Protein AF-A0A963QS02-F1 (afdb_monomer)

Sequence (72 aa):
ATPLEVCEARDRKGLYVKARAGILKEFTGISDPYEAPEHPEVIIDTRDYTPSEAAQHLLLKLESLGYIRGRM

Structure (mmCIF, N/CA/C/O backbone):
data_AF-A0A963QS02-F1
#
_entry.id   AF-A0A963QS02-F1
#
loop_
_atom_site.group_PDB
_atom_site.id
_atom_site.type_symbol
_atom_site.label_atom_id
_atom_site.label_alt_id
_atom_site.label_comp_id
_atom_site.label_asym_id
_atom_site.label_entity_id
_atom_site.label_seq_id
_atom_site.pdbx_PDB_ins_code
_atom_site.Cartn_x
_atom_site.Cartn_y
_atom_site.Cartn_z
_atom_site.occupancy
_atom_site.B_iso_or_equiv
_atom_site.auth_seq_id
_atom_site.auth_comp_id
_atom_site.auth_asym_id
_atom_site.auth_atom_id
_atom_site.pdbx_PDB_model_num
ATOM 1 N N . ALA A 1 1 ? -5.080 -1.688 -1.613 1.00 90.12 1 ALA A N 1
ATOM 2 C CA . ALA A 1 1 ? -5.594 -2.299 -2.858 1.00 90.12 1 ALA A CA 1
ATOM 3 C C . ALA A 1 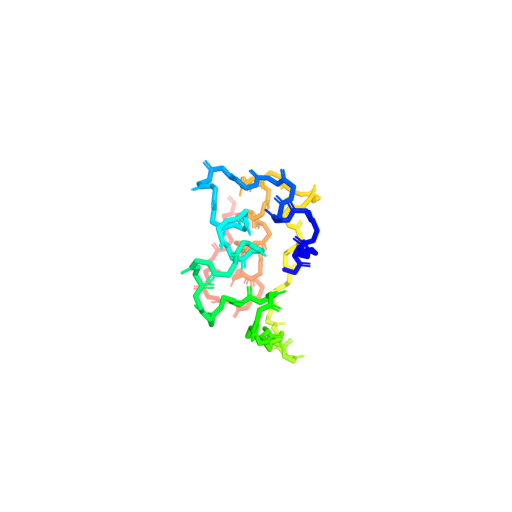1 ? -5.509 -1.373 -4.076 1.00 90.12 1 ALA A C 1
ATOM 5 O O . ALA A 1 1 ? -6.123 -1.658 -5.095 1.00 90.12 1 ALA A O 1
ATOM 6 N N . THR A 1 2 ? -4.739 -0.283 -4.014 1.00 96.62 2 THR A N 1
ATOM 7 C CA . THR A 1 2 ? -4.548 0.596 -5.172 1.00 96.62 2 THR A CA 1
ATOM 8 C C . THR A 1 2 ? -3.847 -0.146 -6.315 1.00 96.62 2 THR A C 1
ATOM 10 O O . THR A 1 2 ? -2.812 -0.762 -6.050 1.00 96.62 2 THR A O 1
ATOM 13 N N . PRO A 1 3 ? -4.370 -0.084 -7.555 1.00 96.94 3 PRO A N 1
ATOM 14 C CA . PRO A 1 3 ? -3.766 -0.740 -8.709 1.00 96.94 3 PRO A CA 1
ATOM 15 C C . PRO A 1 3 ? -2.324 -0.306 -8.953 1.00 96.94 3 PRO A C 1
ATOM 17 O O . PRO A 1 3 ? -1.951 0.848 -8.705 1.00 96.94 3 PRO A O 1
ATOM 20 N N . LEU A 1 4 ? -1.533 -1.244 -9.469 1.00 97.06 4 LEU A N 1
ATOM 21 C CA . LEU A 1 4 ? -0.110 -1.074 -9.732 1.00 97.06 4 LEU A CA 1
ATOM 22 C C . LEU A 1 4 ? 0.163 0.145 -10.616 1.00 97.06 4 LEU A C 1
ATOM 24 O O . LEU A 1 4 ? 1.062 0.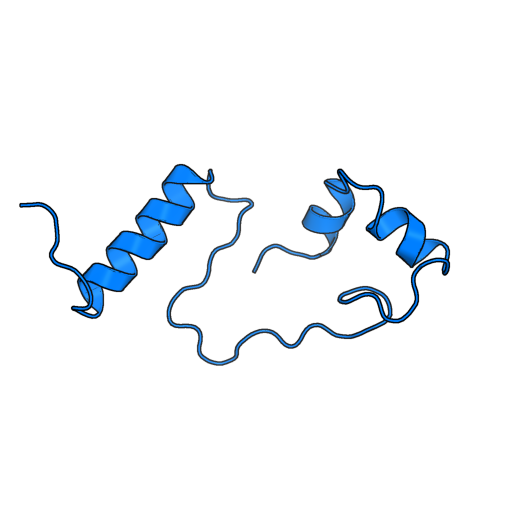926 -10.322 1.00 97.06 4 LEU A O 1
ATOM 28 N N . GLU A 1 5 ? -0.652 0.351 -11.646 1.00 97.31 5 GLU A N 1
ATOM 29 C CA . GLU A 1 5 ? -0.478 1.401 -12.650 1.00 97.31 5 GLU A CA 1
ATOM 30 C C . GLU A 1 5 ? -0.569 2.794 -12.021 1.00 97.31 5 GLU A C 1
ATOM 32 O O . GLU A 1 5 ? 0.123 3.719 -12.439 1.00 97.31 5 GLU A O 1
ATOM 37 N N . VAL A 1 6 ? -1.386 2.954 -10.975 1.00 98.00 6 VAL A N 1
ATOM 38 C CA . VAL A 1 6 ? -1.483 4.223 -10.245 1.00 98.00 6 VAL A CA 1
ATOM 39 C C . VAL A 1 6 ? -0.287 4.427 -9.322 1.00 98.00 6 VAL A C 1
ATOM 41 O O . VAL A 1 6 ? 0.203 5.550 -9.191 1.00 98.00 6 VAL A O 1
ATOM 44 N N . CYS A 1 7 ? 0.204 3.362 -8.691 1.00 97.81 7 CYS A N 1
ATOM 45 C CA . CYS A 1 7 ? 1.430 3.418 -7.900 1.00 97.81 7 CYS A CA 1
ATOM 46 C C . CYS A 1 7 ? 2.643 3.773 -8.777 1.00 97.81 7 CYS A C 1
ATOM 48 O O . CYS A 1 7 ? 3.430 4.643 -8.400 1.00 97.81 7 CYS A O 1
ATOM 50 N N . GLU A 1 8 ? 2.740 3.162 -9.958 1.00 97.81 8 GLU A N 1
ATOM 51 C CA . GLU A 1 8 ? 3.775 3.413 -10.961 1.00 97.81 8 GLU A CA 1
ATOM 52 C C . GLU A 1 8 ? 3.660 4.824 -11.557 1.00 97.81 8 GLU A C 1
ATOM 54 O O . GLU A 1 8 ? 4.654 5.538 -11.622 1.00 97.81 8 GLU A O 1
ATOM 59 N N . ALA A 1 9 ? 2.458 5.305 -11.883 1.00 98.12 9 ALA A N 1
ATOM 60 C CA . ALA A 1 9 ? 2.272 6.674 -12.372 1.00 98.12 9 ALA A CA 1
ATOM 61 C C . ALA A 1 9 ? 2.695 7.745 -11.349 1.00 98.12 9 ALA A C 1
ATOM 63 O O . ALA A 1 9 ? 3.146 8.828 -11.723 1.00 98.12 9 ALA A O 1
ATOM 64 N N . ARG A 1 10 ? 2.553 7.465 -10.046 1.00 97.81 10 ARG A N 1
ATOM 65 C CA . ARG A 1 10 ? 2.935 8.399 -8.976 1.00 97.81 10 ARG A CA 1
ATOM 66 C C . ARG A 1 10 ? 4.447 8.472 -8.744 1.00 97.81 10 ARG A C 1
ATOM 68 O O . ARG A 1 10 ? 4.855 9.442 -8.117 1.00 97.81 10 ARG A O 1
ATOM 75 N N . ASP A 1 11 ? 5.231 7.470 -9.159 1.00 97.81 11 ASP A N 1
ATOM 76 C CA . ASP A 1 11 ? 6.641 7.150 -8.834 1.00 97.81 11 ASP A CA 1
ATOM 77 C C . ASP A 1 11 ? 7.545 8.285 -8.290 1.00 97.81 11 ASP A C 1
ATOM 79 O O . ASP A 1 11 ? 8.558 8.673 -8.873 1.00 97.81 11 ASP A O 1
ATOM 83 N N . ARG A 1 12 ? 7.235 8.795 -7.091 1.00 96.94 12 ARG A N 1
ATOM 84 C CA . ARG A 1 12 ? 7.892 9.985 -6.513 1.00 96.94 12 ARG A CA 1
ATOM 85 C C . ARG A 1 12 ? 9.383 9.794 -6.242 1.00 96.94 12 ARG A C 1
ATOM 87 O O . ARG A 1 12 ? 10.091 10.769 -6.013 1.00 96.94 12 ARG A O 1
ATOM 94 N N . LYS A 1 13 ? 9.831 8.541 -6.165 1.00 97.19 13 LYS A N 1
ATOM 95 C CA . LYS A 1 13 ? 11.204 8.151 -5.824 1.00 97.19 13 LYS A CA 1
ATOM 96 C C . LYS A 1 13 ? 11.962 7.562 -7.022 1.00 97.19 13 LYS A C 1
ATOM 98 O O . LYS A 1 13 ? 13.133 7.212 -6.868 1.00 97.19 13 LYS A O 1
ATOM 103 N N . GLY A 1 14 ? 11.324 7.446 -8.189 1.00 97.75 14 GLY A N 1
ATOM 104 C CA . GLY A 1 14 ? 11.923 6.834 -9.377 1.00 97.75 14 GLY A CA 1
ATOM 105 C C . GLY A 1 14 ? 12.209 5.336 -9.218 1.00 97.75 14 GLY A C 1
ATOM 106 O O . GLY A 1 14 ? 13.139 4.826 -9.842 1.00 97.75 14 GLY A O 1
ATOM 107 N N . LEU A 1 15 ? 11.518 4.644 -8.308 1.00 98.25 15 LEU A N 1
ATOM 108 C CA . LEU A 1 15 ? 11.765 3.229 -8.023 1.00 98.25 15 LEU A CA 1
ATOM 109 C C . LEU A 1 15 ? 11.148 2.336 -9.097 1.00 98.25 15 LEU A C 1
ATOM 111 O O . LEU A 1 15 ? 11.812 1.403 -9.543 1.00 98.25 15 LEU A O 1
ATOM 115 N N . TYR A 1 16 ? 9.937 2.654 -9.562 1.00 98.19 16 TYR A N 1
ATOM 116 C CA . TYR A 1 16 ? 9.297 1.904 -10.643 1.00 98.19 16 TYR A CA 1
ATOM 117 C C . TYR A 1 16 ? 10.074 2.049 -11.950 1.00 98.19 16 TYR A C 1
ATOM 119 O O . TYR A 1 16 ? 10.351 1.048 -12.607 1.00 98.19 16 TYR A O 1
ATOM 127 N N . VAL A 1 17 ? 10.538 3.260 -12.279 1.00 98.00 17 VAL A N 1
ATOM 128 C CA . VAL A 1 17 ? 11.396 3.486 -13.456 1.00 98.00 17 VAL A CA 1
ATOM 129 C C . VAL A 1 17 ? 12.669 2.634 -13.393 1.00 98.00 17 VAL A C 1
ATOM 131 O O . VAL A 1 17 ? 13.029 1.976 -14.368 1.00 98.00 17 VAL A O 1
ATOM 134 N N . LYS A 1 18 ? 13.345 2.591 -12.238 1.00 98.12 18 LYS A N 1
ATOM 135 C CA . LYS A 1 18 ? 14.549 1.763 -12.054 1.00 98.12 18 LYS A CA 1
ATOM 136 C C . LYS A 1 18 ? 14.250 0.264 -12.121 1.00 98.12 18 LYS A C 1
ATOM 138 O O . LYS A 1 18 ? 15.074 -0.484 -12.645 1.00 98.12 18 LYS A O 1
ATOM 143 N N . ALA A 1 19 ? 13.102 -0.172 -11.608 1.00 98.00 19 ALA A N 1
ATOM 144 C CA . ALA A 1 19 ? 12.659 -1.561 -11.696 1.00 98.00 19 ALA A CA 1
ATOM 145 C C . ALA A 1 19 ? 12.374 -1.969 -13.150 1.00 98.00 19 ALA A C 1
ATOM 147 O O . ALA A 1 19 ? 12.894 -2.980 -13.614 1.00 98.00 19 ALA A O 1
ATOM 148 N N . ARG A 1 20 ? 11.645 -1.142 -13.913 1.00 97.31 20 ARG A N 1
ATOM 149 C CA . ARG A 1 20 ? 11.398 -1.351 -15.352 1.00 97.31 20 ARG A CA 1
ATOM 150 C C . ARG A 1 20 ? 12.689 -1.365 -16.175 1.00 97.31 20 ARG A C 1
ATOM 152 O O . ARG A 1 20 ? 12.785 -2.120 -17.136 1.00 97.31 20 ARG A O 1
ATOM 159 N N . ALA A 1 21 ? 13.692 -0.581 -15.776 1.00 97.62 21 ALA A N 1
ATOM 160 C CA . ALA A 1 21 ? 15.023 -0.581 -16.386 1.00 97.62 21 ALA A CA 1
ATOM 161 C C . ALA A 1 21 ? 15.905 -1.783 -15.977 1.00 97.62 21 ALA A C 1
ATOM 163 O O . ALA A 1 21 ? 17.051 -1.870 -16.414 1.00 97.62 21 ALA A O 1
ATOM 164 N N . GLY A 1 22 ? 15.421 -2.685 -15.114 1.00 96.56 22 GLY A N 1
ATOM 165 C CA . GLY A 1 22 ? 16.170 -3.855 -14.643 1.00 96.56 22 GLY A CA 1
ATOM 166 C C . GLY A 1 22 ? 17.287 -3.543 -13.639 1.00 96.56 22 GLY A C 1
ATOM 167 O O . GLY A 1 22 ? 18.092 -4.418 -13.326 1.00 96.56 22 GLY A O 1
ATOM 168 N N . ILE A 1 23 ? 17.351 -2.311 -13.123 1.00 97.94 23 ILE A N 1
ATOM 169 C CA . ILE A 1 23 ? 18.362 -1.878 -12.146 1.00 97.94 23 ILE A CA 1
ATOM 170 C C . ILE A 1 23 ? 18.022 -2.423 -10.756 1.00 97.94 23 ILE A C 1
ATOM 172 O O . ILE A 1 23 ? 18.904 -2.888 -10.035 1.00 97.94 23 ILE A O 1
ATOM 176 N N . LEU A 1 24 ? 16.742 -2.356 -10.378 1.00 97.06 24 LEU A N 1
ATOM 177 C CA . LEU A 1 24 ? 16.234 -2.967 -9.152 1.00 97.06 24 LEU A CA 1
ATOM 178 C C . LEU A 1 24 ? 15.700 -4.359 -9.485 1.00 97.06 24 LEU A C 1
ATOM 180 O O . LEU A 1 24 ? 14.711 -4.496 -10.206 1.00 97.06 24 LEU A O 1
ATOM 184 N N . LYS A 1 25 ? 16.388 -5.381 -8.978 1.00 93.75 25 LYS A N 1
ATOM 185 C CA . LYS A 1 25 ? 15.953 -6.778 -9.062 1.00 93.75 25 LYS A CA 1
ATOM 186 C C . LYS A 1 25 ? 14.885 -7.051 -8.003 1.00 93.75 25 LYS A C 1
ATOM 188 O O . LYS A 1 25 ? 14.854 -6.347 -6.998 1.00 93.75 25 LYS A O 1
ATOM 193 N N . GLU A 1 26 ? 14.050 -8.061 -8.254 1.00 96.50 26 GLU A N 1
ATOM 194 C CA . GLU A 1 26 ? 13.049 -8.565 -7.295 1.00 96.50 26 GLU A CA 1
ATOM 195 C C . GLU A 1 26 ? 12.152 -7.444 -6.745 1.00 96.50 26 GLU A C 1
ATOM 197 O O . GLU A 1 26 ? 12.013 -7.232 -5.544 1.00 96.50 26 GLU A O 1
ATOM 202 N N . PHE A 1 27 ? 11.581 -6.653 -7.656 1.00 97.75 27 PHE A N 1
ATOM 203 C CA . PHE A 1 27 ? 10.730 -5.527 -7.301 1.00 97.75 27 PHE A CA 1
ATOM 204 C C . PHE A 1 27 ? 9.263 -5.951 -7.342 1.00 97.75 27 PHE A C 1
ATOM 206 O O . PHE A 1 27 ? 8.731 -6.283 -8.408 1.00 97.75 27 PHE A O 1
ATOM 213 N N . THR A 1 28 ? 8.612 -5.910 -6.181 1.00 97.56 28 THR A N 1
ATOM 214 C CA . THR A 1 28 ? 7.219 -6.319 -5.991 1.00 97.56 28 THR A CA 1
ATOM 215 C C . THR A 1 28 ? 6.266 -5.575 -6.933 1.00 97.56 28 THR A C 1
ATOM 217 O O . THR A 1 28 ? 6.298 -4.349 -7.038 1.00 97.56 28 THR A O 1
ATOM 220 N N . GLY A 1 29 ? 5.413 -6.327 -7.629 1.00 94.94 29 GLY A N 1
ATOM 221 C CA . GLY A 1 29 ? 4.509 -5.835 -8.671 1.00 94.94 29 GLY A CA 1
ATOM 222 C C . GLY A 1 29 ? 5.138 -5.725 -10.065 1.00 94.94 29 GLY A C 1
ATOM 223 O O . GLY A 1 29 ? 4.409 -5.506 -11.025 1.00 94.94 29 GLY A O 1
ATOM 224 N N . ILE A 1 30 ? 6.458 -5.891 -10.214 1.00 97.06 30 ILE A N 1
ATOM 225 C CA . ILE A 1 30 ? 7.154 -5.818 -11.511 1.00 97.06 30 ILE A CA 1
ATOM 226 C C . ILE A 1 30 ? 7.824 -7.147 -11.855 1.00 97.06 30 ILE A C 1
ATOM 228 O O . ILE A 1 30 ? 7.441 -7.791 -12.827 1.00 97.06 30 ILE A O 1
ATOM 232 N N . SER A 1 31 ? 8.839 -7.534 -11.084 1.00 96.38 31 SER A N 1
ATOM 233 C CA . SER A 1 31 ? 9.606 -8.772 -11.280 1.00 96.38 31 SER A CA 1
ATOM 234 C C . SER A 1 31 ? 9.382 -9.795 -10.171 1.00 96.38 31 SER A C 1
ATOM 236 O O . SER A 1 31 ? 9.809 -10.935 -10.317 1.00 96.38 31 SER A O 1
ATOM 238 N N . ASP A 1 32 ? 8.688 -9.397 -9.107 1.00 97.62 32 ASP A N 1
ATOM 239 C CA . ASP A 1 32 ? 8.314 -10.236 -7.973 1.00 97.62 32 ASP A CA 1
ATOM 240 C C . ASP A 1 32 ? 6.805 -10.062 -7.697 1.00 97.62 32 ASP A C 1
ATOM 242 O O . ASP A 1 32 ? 6.301 -8.937 -7.832 1.00 97.62 32 ASP A O 1
ATOM 246 N N . PRO A 1 33 ? 6.033 -11.120 -7.391 1.00 96.81 33 PRO A N 1
ATOM 247 C CA . PRO A 1 33 ? 4.590 -11.001 -7.223 1.00 96.81 33 PRO A CA 1
ATOM 248 C C . PRO A 1 33 ? 4.218 -10.280 -5.921 1.00 96.81 33 PRO A C 1
ATOM 250 O O . PRO A 1 33 ? 4.952 -10.281 -4.939 1.00 96.81 33 PRO A O 1
ATOM 253 N N . TYR A 1 34 ? 3.031 -9.673 -5.911 1.00 96.44 34 TYR A N 1
ATOM 254 C CA . TYR A 1 34 ? 2.379 -9.221 -4.684 1.00 96.44 34 TYR A CA 1
ATOM 255 C C . TYR A 1 34 ? 1.210 -10.152 -4.376 1.00 96.44 34 TYR A C 1
ATOM 257 O O . TYR A 1 34 ? 0.256 -10.226 -5.151 1.00 96.44 34 TYR A O 1
ATOM 265 N N . GLU A 1 35 ? 1.271 -10.840 -3.242 1.00 96.69 35 GLU A N 1
ATOM 266 C CA . GLU A 1 35 ? 0.176 -11.676 -2.757 1.00 96.69 35 GLU A CA 1
ATOM 267 C C . GLU A 1 35 ? -0.810 -10.804 -1.974 1.00 96.69 35 GLU A C 1
ATOM 269 O O . GLU A 1 35 ? -0.554 -10.382 -0.844 1.00 96.69 35 GLU A O 1
ATOM 274 N N . ALA A 1 36 ? -1.936 -10.467 -2.605 1.00 96.38 36 ALA A N 1
ATOM 275 C CA . ALA A 1 36 ? -2.983 -9.700 -1.946 1.00 96.38 36 ALA A CA 1
ATOM 276 C C . ALA A 1 36 ? -3.593 -10.503 -0.776 1.00 96.38 36 ALA A C 1
ATOM 278 O O . ALA A 1 36 ? -3.808 -11.706 -0.922 1.00 96.38 36 ALA A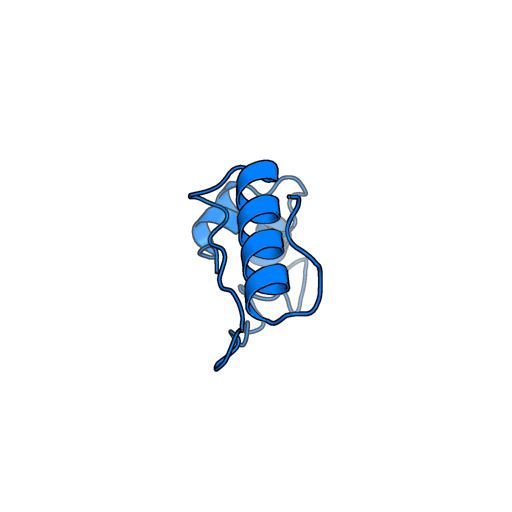 O 1
ATOM 279 N N . PRO A 1 37 ? -3.931 -9.859 0.359 1.00 97.44 37 PRO A N 1
ATOM 280 C CA . PRO A 1 37 ? -4.582 -10.549 1.469 1.00 97.44 37 PRO A CA 1
ATOM 281 C C . PRO A 1 37 ? -5.919 -11.176 1.050 1.00 97.44 37 PRO A C 1
ATOM 283 O O . PRO A 1 37 ? -6.758 -10.491 0.465 1.00 97.44 37 PRO A O 1
ATOM 286 N N . GLU A 1 38 ? -6.144 -12.442 1.407 1.00 97.75 38 GLU A N 1
ATOM 287 C CA . GLU A 1 38 ? -7.403 -13.152 1.120 1.00 97.75 38 GLU A CA 1
ATOM 288 C C . GLU A 1 38 ? -8.550 -12.719 2.050 1.00 97.75 38 GLU A C 1
ATOM 290 O O . GLU A 1 38 ? -9.696 -12.579 1.621 1.00 97.75 38 GLU A O 1
ATOM 295 N N . HIS A 1 39 ? -8.238 -12.460 3.325 1.00 97.56 39 HIS A N 1
ATOM 296 C CA . HIS A 1 39 ? -9.216 -12.108 4.362 1.00 97.56 39 HIS A CA 1
ATOM 297 C C . HIS A 1 39 ? -8.837 -10.835 5.135 1.00 97.56 39 HIS A C 1
ATOM 299 O O . HIS A 1 39 ? -8.621 -10.889 6.342 1.00 97.56 39 HIS A O 1
ATOM 305 N N . PRO A 1 40 ? -8.734 -9.675 4.468 1.00 97.19 40 PRO A N 1
ATOM 306 C CA . PRO A 1 40 ? -8.423 -8.425 5.147 1.00 97.19 40 PRO A CA 1
ATOM 307 C C . PRO A 1 40 ? -9.617 -7.918 5.965 1.00 97.19 40 PRO A C 1
ATOM 309 O O . PRO A 1 40 ? -10.752 -7.879 5.490 1.00 97.19 40 PRO A O 1
ATOM 312 N N . GLU A 1 41 ? -9.362 -7.410 7.168 1.00 96.50 41 GLU A N 1
ATOM 313 C CA . GLU A 1 41 ? -10.386 -6.761 7.991 1.00 96.50 41 GLU A CA 1
ATOM 314 C C . GLU A 1 41 ? -10.856 -5.432 7.383 1.00 96.50 41 GLU A C 1
ATOM 316 O O . GLU A 1 41 ? -12.007 -5.026 7.585 1.00 96.50 41 GLU A O 1
ATOM 321 N N . VAL A 1 42 ? -9.973 -4.752 6.645 1.00 96.25 42 VAL A N 1
ATOM 322 C CA . VAL A 1 42 ? -10.247 -3.507 5.922 1.00 96.25 42 VAL A CA 1
ATOM 323 C C . VAL A 1 42 ? -9.453 -3.454 4.619 1.00 96.25 42 VAL A C 1
ATOM 325 O O . VAL A 1 42 ? -8.268 -3.779 4.577 1.00 96.25 42 VAL A O 1
ATOM 328 N N . ILE A 1 43 ? -10.103 -3.000 3.549 1.00 97.06 43 ILE A N 1
ATOM 329 C CA . ILE A 1 43 ? -9.478 -2.752 2.250 1.00 97.06 43 ILE A CA 1
ATOM 330 C C . ILE A 1 43 ? -9.595 -1.263 1.953 1.00 97.0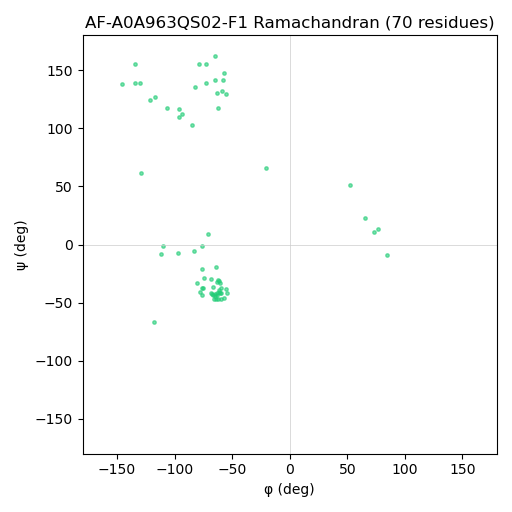6 43 ILE A C 1
ATOM 332 O O . ILE A 1 43 ? -10.690 -0.710 1.978 1.00 97.06 43 ILE A O 1
ATOM 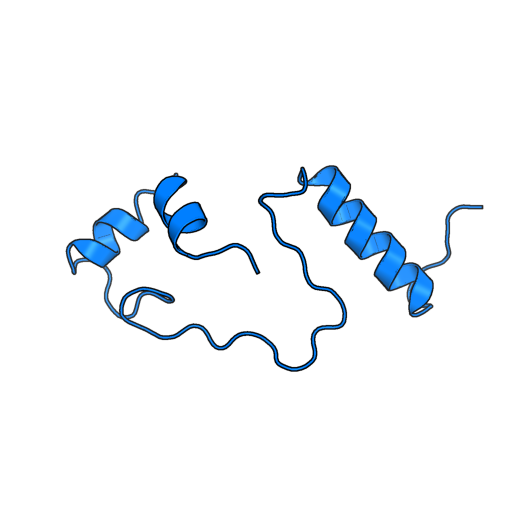336 N N . ILE A 1 44 ? -8.466 -0.623 1.649 1.00 97.12 44 ILE A N 1
ATOM 337 C CA . ILE A 1 44 ? -8.425 0.783 1.242 1.00 97.12 44 ILE A CA 1
ATOM 338 C C . ILE A 1 44 ? -7.783 0.880 -0.140 1.00 97.12 44 ILE A C 1
ATOM 340 O O . ILE A 1 44 ? -6.649 0.424 -0.361 1.00 97.12 44 ILE A O 1
ATOM 344 N N . ASP A 1 45 ? -8.510 1.490 -1.072 1.00 97.38 45 ASP A N 1
ATOM 345 C CA . ASP A 1 45 ? -7.944 2.015 -2.307 1.00 97.38 45 ASP A CA 1
ATOM 346 C C . ASP A 1 45 ? -7.657 3.513 -2.152 1.00 97.38 45 ASP A C 1
ATOM 348 O O . ASP A 1 45 ? -8.547 4.352 -2.107 1.00 97.38 45 ASP A O 1
ATOM 352 N N . THR A 1 46 ? -6.375 3.864 -2.091 1.00 96.62 46 THR A N 1
ATOM 353 C CA . THR A 1 46 ? -5.880 5.241 -1.905 1.00 96.62 46 THR A CA 1
ATOM 354 C C . THR A 1 46 ? -6.079 6.159 -3.118 1.00 96.62 46 THR A C 1
ATOM 356 O O . THR A 1 46 ? -5.498 7.246 -3.187 1.00 96.62 46 THR A O 1
ATOM 359 N N . ARG A 1 47 ? -6.827 5.717 -4.131 1.00 96.62 47 ARG A N 1
ATOM 360 C CA . ARG A 1 47 ? -7.330 6.583 -5.206 1.00 96.62 47 ARG A CA 1
ATOM 361 C C . ARG A 1 47 ? -8.569 7.349 -4.777 1.00 96.62 47 ARG A C 1
ATOM 363 O O . ARG A 1 47 ? -8.725 8.493 -5.186 1.00 96.62 47 ARG A O 1
ATOM 370 N N . ASP A 1 48 ? -9.380 6.724 -3.932 1.00 96.31 48 ASP A N 1
ATOM 371 C CA . ASP A 1 48 ? -10.723 7.195 -3.601 1.00 96.31 48 ASP A CA 1
ATOM 372 C C . ASP A 1 48 ? -10.752 8.002 -2.299 1.00 96.31 48 ASP A C 1
ATOM 374 O O . ASP A 1 48 ? -11.771 8.591 -1.955 1.00 96.31 48 ASP A O 1
ATOM 378 N N . TYR A 1 49 ? -9.624 8.044 -1.582 1.00 96.81 49 TYR A N 1
ATOM 379 C CA . TYR A 1 49 ? -9.512 8.668 -0.270 1.00 96.81 49 TYR A CA 1
ATOM 380 C C . TYR A 1 49 ? -8.261 9.530 -0.162 1.00 96.81 49 TYR A C 1
ATOM 382 O O 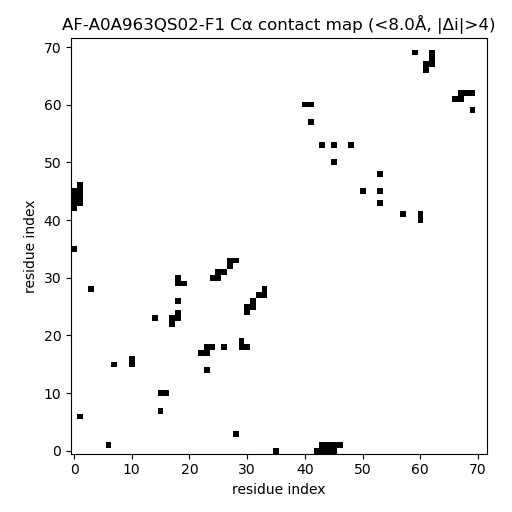. TYR A 1 49 ? -7.156 9.129 -0.545 1.00 96.81 49 T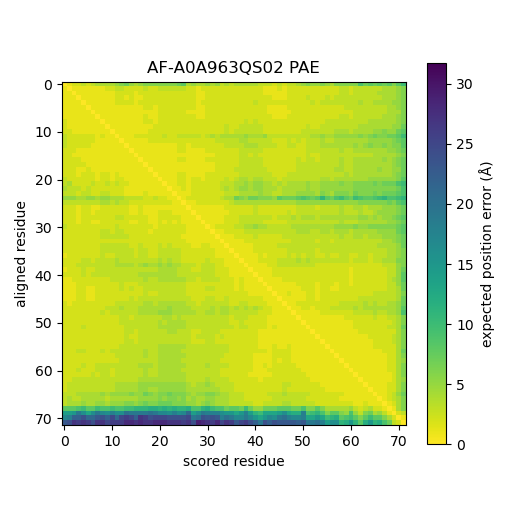YR A O 1
ATOM 390 N N . THR A 1 50 ? -8.413 10.684 0.475 1.00 97.69 50 THR A N 1
ATOM 391 C CA . THR A 1 50 ? -7.295 11.390 1.098 1.00 97.69 50 THR A CA 1
ATOM 392 C C . THR A 1 50 ? -6.724 10.564 2.261 1.00 97.69 50 THR A C 1
ATOM 394 O O . THR A 1 50 ? -7.401 9.685 2.805 1.00 97.69 50 THR A O 1
ATOM 397 N N . PRO A 1 51 ? -5.491 10.853 2.720 1.00 97.31 51 PRO A N 1
ATOM 398 C CA . PRO A 1 51 ? -4.931 10.180 3.891 1.00 97.31 51 PRO A CA 1
ATOM 399 C C . PRO A 1 51 ? -5.811 10.289 5.144 1.00 97.31 51 PRO A C 1
ATOM 401 O O . PRO A 1 51 ? -5.933 9.318 5.887 1.00 97.31 51 PRO A O 1
ATOM 404 N N . SER A 1 52 ? -6.452 11.442 5.363 1.00 98.19 52 SER A N 1
ATOM 405 C CA . SER A 1 52 ? -7.339 11.656 6.511 1.00 98.19 52 SER A CA 1
ATOM 406 C C . SER A 1 52 ? -8.613 10.814 6.421 1.00 98.19 52 SER A C 1
ATOM 408 O O . SER A 1 52 ? -9.019 10.222 7.416 1.00 98.19 52 SER A O 1
ATOM 410 N N . GLU A 1 53 ? -9.222 10.706 5.237 1.00 98.12 53 GLU A N 1
ATOM 411 C CA . GLU A 1 53 ? -10.407 9.861 5.022 1.00 98.12 53 GLU A CA 1
ATOM 412 C C . GLU A 1 53 ? -10.069 8.372 5.162 1.00 98.12 53 GLU A C 1
ATOM 414 O O . GLU A 1 53 ? -10.780 7.638 5.845 1.00 98.12 53 GLU A O 1
ATOM 419 N N . ALA A 1 54 ? -8.936 7.931 4.608 1.00 98.12 54 ALA A N 1
ATOM 420 C CA . ALA A 1 54 ? -8.451 6.562 4.774 1.00 98.12 54 ALA A CA 1
ATOM 421 C C . ALA A 1 54 ? -8.183 6.222 6.253 1.00 98.12 54 ALA A C 1
ATOM 423 O O . ALA A 1 54 ? -8.549 5.144 6.725 1.00 98.12 54 ALA A O 1
ATOM 424 N N . ALA A 1 55 ? -7.583 7.151 7.005 1.00 97.50 55 ALA A N 1
ATOM 425 C CA . ALA A 1 55 ? -7.384 6.988 8.441 1.00 97.50 55 ALA A CA 1
ATOM 426 C C . ALA A 1 55 ? -8.722 6.905 9.190 1.00 97.50 55 ALA A C 1
ATOM 428 O O . ALA A 1 55 ? -8.884 6.044 10.052 1.00 97.50 55 ALA A O 1
ATOM 429 N N . GLN A 1 56 ? -9.704 7.733 8.824 1.00 96.81 56 GLN A N 1
ATOM 430 C CA . GLN A 1 56 ? -11.045 7.670 9.405 1.00 96.81 56 GLN A CA 1
ATOM 431 C C . GLN A 1 56 ? -11.723 6.318 9.138 1.00 96.81 56 GLN A C 1
ATOM 433 O O . GLN A 1 56 ? -12.331 5.750 10.043 1.00 96.81 56 GLN A O 1
ATOM 438 N N . HIS A 1 57 ? -11.580 5.764 7.931 1.00 96.69 57 HIS A N 1
ATOM 439 C CA . HIS A 1 57 ? -12.095 4.432 7.593 1.00 96.69 57 HIS A CA 1
ATOM 440 C C . HIS A 1 57 ? -11.487 3.342 8.481 1.00 96.69 57 HIS A C 1
ATOM 442 O O . HIS A 1 57 ? -12.197 2.458 8.965 1.00 96.69 57 HIS A O 1
ATOM 448 N N . LEU A 1 58 ? -10.179 3.426 8.736 1.00 96.81 58 LEU A N 1
ATOM 449 C CA . LEU A 1 58 ? -9.492 2.504 9.634 1.00 96.81 58 LEU A CA 1
ATOM 450 C C . LEU A 1 58 ? -9.990 2.643 11.080 1.00 96.81 58 LEU A C 1
ATOM 452 O O . LEU A 1 58 ? -10.257 1.632 11.725 1.00 96.81 58 LEU A O 1
ATOM 456 N N . LEU A 1 59 ? -10.158 3.872 11.577 1.00 96.88 59 LEU A N 1
ATOM 457 C CA . LEU A 1 59 ? -10.664 4.126 12.930 1.00 96.88 59 LEU A CA 1
ATOM 458 C C . LEU A 1 59 ? -12.066 3.542 13.128 1.00 96.88 59 LEU A C 1
ATOM 460 O O . LEU A 1 59 ? -12.281 2.801 14.084 1.00 96.88 59 LEU A O 1
ATOM 464 N N . LEU A 1 60 ? -12.983 3.773 12.183 1.00 96.56 60 LEU A N 1
ATOM 465 C CA . LEU A 1 60 ? -14.330 3.193 12.225 1.00 96.56 60 LEU A CA 1
ATOM 466 C C . LEU A 1 60 ? -14.294 1.659 12.226 1.00 96.56 60 LEU A C 1
ATOM 468 O O . LEU A 1 60 ? -15.070 1.018 12.937 1.00 96.56 60 LEU A O 1
ATOM 472 N N . LYS A 1 61 ? -13.368 1.045 11.474 1.00 97.38 61 LYS A N 1
ATOM 473 C CA . LYS A 1 61 ? -13.195 -0.410 11.518 1.00 97.38 61 LYS A CA 1
ATOM 474 C C . LYS A 1 61 ? -12.730 -0.872 12.899 1.00 97.38 61 LYS A C 1
ATOM 476 O O . LYS A 1 61 ? -13.303 -1.821 13.431 1.00 97.38 61 LYS A O 1
ATOM 481 N N . LEU A 1 62 ? -11.734 -0.213 13.488 1.00 97.44 62 LEU A N 1
ATOM 482 C CA . LEU A 1 62 ? -11.228 -0.547 14.823 1.00 97.44 62 LEU A CA 1
ATOM 483 C C . LEU A 1 62 ? -12.309 -0.400 15.904 1.00 97.44 62 LEU A C 1
ATOM 485 O O . LEU A 1 62 ? -12.396 -1.252 16.788 1.00 97.44 62 LEU A O 1
ATOM 489 N N . GLU A 1 63 ? -13.154 0.629 15.808 1.00 97.06 63 GLU A N 1
ATOM 490 C CA . GLU A 1 63 ? -14.330 0.804 16.672 1.00 97.06 63 GLU A CA 1
ATOM 491 C C . GLU A 1 63 ? -15.323 -0.351 16.501 1.00 97.06 63 GLU A C 1
ATOM 493 O O . GLU A 1 63 ? -15.743 -0.950 17.489 1.00 97.06 63 GLU A O 1
ATOM 498 N N . SER A 1 64 ? -15.646 -0.727 15.257 1.00 96.69 64 SER A N 1
ATOM 499 C CA . SER A 1 64 ? -16.584 -1.825 14.972 1.00 96.69 64 SER A CA 1
ATOM 500 C C . SER A 1 64 ? -16.108 -3.187 15.492 1.00 96.69 64 SER A C 1
ATOM 502 O O . SER A 1 64 ? -16.923 -4.028 15.862 1.00 96.69 64 SER A O 1
ATOM 504 N N . LEU A 1 65 ? -14.789 -3.395 15.543 1.00 97.38 65 LEU A N 1
ATOM 505 C CA . LEU A 1 65 ? -14.164 -4.597 16.096 1.00 97.38 65 LEU A CA 1
ATOM 506 C C . LEU A 1 65 ? -14.012 -4.533 17.625 1.00 97.38 65 LEU A C 1
ATOM 508 O O . LEU A 1 65 ? -13.586 -5.508 18.239 1.00 97.38 65 LEU A O 1
ATOM 512 N N . GLY A 1 66 ? -14.347 -3.400 18.248 1.00 97.12 66 GLY A N 1
ATOM 513 C CA . GLY A 1 66 ? -14.257 -3.201 19.693 1.00 97.12 66 GLY A CA 1
ATOM 514 C C . GLY A 1 66 ? -12.839 -2.955 20.214 1.00 97.12 66 GLY A C 1
ATOM 515 O O . GLY A 1 66 ? -12.625 -3.004 21.424 1.00 97.12 66 GLY A O 1
ATOM 516 N N . TYR A 1 67 ? -11.867 -2.676 19.339 1.00 97.00 67 TYR A N 1
ATOM 517 C CA . TYR A 1 67 ? -10.486 -2.402 19.75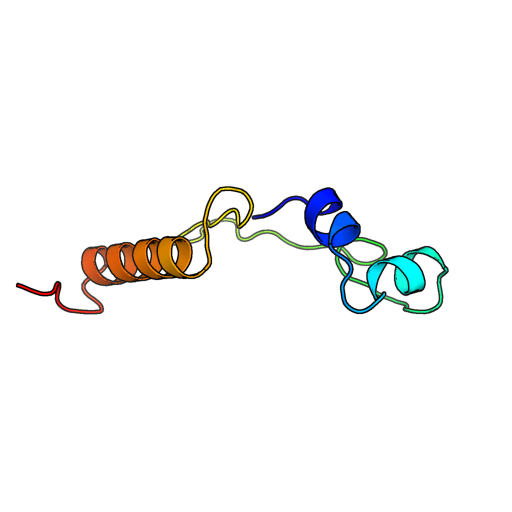4 1.00 97.00 67 TYR A CA 1
ATOM 518 C C . TYR A 1 67 ? -10.313 -1.015 20.371 1.00 97.00 67 TYR A C 1
ATOM 520 O O . TYR A 1 67 ? -9.441 -0.818 21.217 1.00 97.00 67 TYR A O 1
ATOM 528 N N . ILE A 1 68 ? -11.140 -0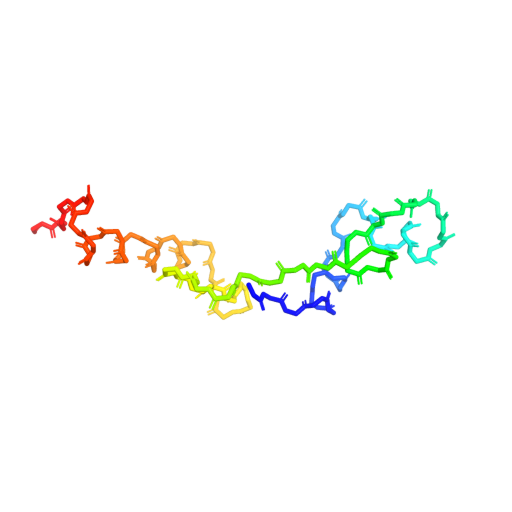.053 19.961 1.00 96.56 68 ILE A N 1
ATOM 529 C CA . ILE A 1 68 ? -11.156 1.306 20.504 1.00 96.56 68 ILE A CA 1
ATOM 530 C C . ILE A 1 68 ? -12.597 1.741 20.776 1.00 96.56 68 ILE A C 1
ATOM 532 O O . ILE A 1 68 ? -13.539 1.228 20.175 1.00 96.56 68 ILE A O 1
ATOM 536 N N . ARG A 1 69 ? -12.778 2.686 21.701 1.00 93.06 69 ARG A N 1
ATOM 537 C CA . ARG A 1 69 ? -14.091 3.296 21.940 1.00 93.06 69 ARG A CA 1
ATOM 538 C C . ARG A 1 69 ? -14.326 4.397 20.916 1.00 93.06 69 ARG A C 1
ATOM 540 O O . ARG A 1 69 ? -13.443 5.234 20.732 1.00 93.06 69 ARG A O 1
ATOM 547 N N . GLY A 1 70 ? -15.526 4.429 20.340 1.00 81.00 70 GLY A N 1
ATOM 548 C CA . GLY A 1 70 ? -15.976 5.574 19.558 1.00 81.00 70 GLY A CA 1
ATOM 549 C C . GLY A 1 70 ? -15.958 6.845 20.398 1.00 81.00 70 GLY A C 1
ATOM 550 O O . GLY A 1 70 ? -16.254 6.812 21.600 1.00 81.00 70 GLY A O 1
ATOM 551 N N . ARG A 1 71 ? -15.573 7.967 19.784 1.00 72.94 71 ARG A N 1
ATOM 552 C CA . ARG A 1 71 ? -15.775 9.277 20.410 1.00 72.94 71 ARG A CA 1
ATOM 553 C C . ARG A 1 71 ? -17.281 9.482 20.586 1.00 72.94 71 ARG A C 1
ATOM 555 O O . ARG A 1 71 ? -18.012 9.478 19.601 1.00 72.94 71 ARG A O 1
ATOM 562 N N . MET A 1 72 ? -17.703 9.594 21.846 1.00 55.06 72 MET A N 1
ATOM 563 C CA . MET A 1 72 ? -19.055 9.998 22.240 1.00 55.06 72 MET A CA 1
ATOM 564 C C . MET A 1 72 ? -19.341 11.426 21.776 1.00 55.06 72 MET A C 1
ATOM 566 O O . MET A 1 72 ? -18.384 12.238 21.799 1.00 55.06 72 MET A O 1
#

pLDDT: mean 95.86, std 6.01, range [55.06, 98.25]

Foldseek 3Di:
DADPVVVLVPCPPCPNVCVVVVNDPCDDPRRHDDDDDPDDLDDDHCVVDDPVRVVVRVVVSCCVVVVDPDDD

Mean predicted aligned error: 3.26 Å

Secondary structure (DSSP, 8-state):
---HHHHHHH-TTSHHHHHHTTSSSS-BTTTB-----SS-S----TTS--HHHHHHHHHHHHHHTTSSPPP-

Nearest PDB structures (foldseek):
  8i1n-assembly1_B  TM=9.434E-01  e=2.585E-05  Homo sapiens
  3cr7-assembly2_C  TM=9.706E-01  e=3.384E-05  Penicillium chrysogenum
  2ofw-assembly3_E  TM=9.711E-01  e=9.932E-05  Homo sapiens
  2ofx-assembly1_B  TM=9.656E-01  e=1.300E-04  Homo sapiens
  5cb6-assembly2_B  TM=9.568E-01  e=1.215E-04  Synechocystis sp. PCC 6803 substr. Kazusa

Radius of gyration: 16.26 Å; Cα contacts (8 Å, |Δi|>4): 43; chains: 1; bounding box: 37×25×39 Å

Solvent-accessible surface area (backbone atoms only — not comparable to full-atom values): 4670 Å² total; per-residue (Å²): 106,59,57,65,69,60,57,51,74,60,42,88,80,50,55,51,62,34,32,77,72,62,73,43,71,76,32,71,75,76,74,28,82,73,86,75,78,90,82,64,94,72,86,59,46,69,84,83,36,55,74,70,54,50,49,51,56,50,50,55,48,38,33,76,72,64,77,44,81,71,87,126